Protein AF-A0A4P8XMX1-F1 (afdb_monomer)

Sequence (67 aa):
MDKDLVVIEDAGEYAYCLYISEMENNECPVIAWNRPGGLDDYNTAKDFYEFLSQRLLDAKEAWEEDY

Foldseek 3Di:
DPPQWDFPADPPQWTWTFRNVQDDPNFGFIFIAGPVPGTDPDRPGRGPVVVVVVVVVVVVVVVVVVD

pLDDT: mean 85.87, std 12.0, range [51.28, 96.12]

Mean predicted aligned error: 5.73 Å

Structure (mmCIF, N/CA/C/O backbone):
data_AF-A0A4P8XMX1-F1
#
_entry.id   AF-A0A4P8XMX1-F1
#
loop_
_atom_site.group_PDB
_atom_site.id
_atom_site.type_symbol
_atom_site.label_atom_id
_atom_site.label_alt_id
_atom_site.label_comp_id
_atom_site.label_asym_id
_atom_site.label_entity_id
_atom_site.label_seq_id
_atom_site.pdbx_PDB_ins_code
_atom_site.Cartn_x
_atom_site.Cartn_y
_atom_site.Cartn_z
_atom_site.occupancy
_atom_site.B_iso_or_equiv
_atom_site.auth_seq_id
_atom_site.auth_comp_id
_atom_site.auth_asym_id
_atom_site.auth_atom_id
_atom_site.pdbx_PDB_model_num
ATOM 1 N N . MET A 1 1 ? -6.779 -14.529 0.790 1.00 58.62 1 MET A N 1
ATOM 2 C CA . MET A 1 1 ? -6.987 -13.085 0.983 1.00 58.62 1 MET A CA 1
ATOM 3 C C . MET A 1 1 ? -8.006 -12.916 2.074 1.00 58.62 1 MET A C 1
ATOM 5 O O . MET A 1 1 ? -9.049 -13.563 2.000 1.00 58.62 1 MET A O 1
ATOM 9 N N . ASP A 1 2 ? -7.669 -12.122 3.085 1.00 66.69 2 ASP A N 1
ATOM 10 C CA . ASP A 1 2 ? -8.669 -11.650 4.035 1.00 66.69 2 ASP A CA 1
ATOM 11 C C . ASP A 1 2 ? -9.767 -10.894 3.289 1.00 66.69 2 ASP A C 1
ATOM 13 O O . ASP A 1 2 ? -9.514 -10.280 2.251 1.00 66.69 2 ASP A O 1
ATOM 17 N N . LYS A 1 3 ? -11.001 -10.984 3.787 1.00 72.44 3 LYS A N 1
ATOM 18 C CA . LYS A 1 3 ? -12.168 -10.354 3.144 1.00 72.44 3 LYS A CA 1
ATOM 19 C C . LYS A 1 3 ? -12.102 -8.825 3.159 1.00 72.44 3 LYS A C 1
ATOM 21 O O . LYS A 1 3 ? -12.835 -8.190 2.408 1.00 72.44 3 LYS A O 1
ATOM 26 N N . ASP A 1 4 ? -11.190 -8.284 3.958 1.00 89.12 4 ASP A N 1
ATOM 27 C CA . ASP A 1 4 ? -11.046 -6.861 4.232 1.00 89.12 4 ASP A CA 1
ATOM 28 C C . ASP A 1 4 ? -9.844 -6.242 3.497 1.00 89.12 4 ASP A C 1
ATOM 30 O O . ASP A 1 4 ? -9.379 -5.162 3.852 1.00 89.12 4 ASP A O 1
ATOM 34 N N . LEU A 1 5 ? -9.328 -6.917 2.464 1.00 90.50 5 LEU A N 1
ATOM 35 C CA . LEU A 1 5 ? -8.247 -6.410 1.620 1.00 90.50 5 LEU A CA 1
ATOM 36 C C . LEU A 1 5 ? -8.736 -6.144 0.199 1.00 90.50 5 LEU A C 1
ATOM 38 O O . LEU A 1 5 ? -9.210 -7.049 -0.492 1.00 90.50 5 LEU A O 1
ATOM 42 N N . VAL A 1 6 ? -8.556 -4.907 -0.260 1.00 93.56 6 VAL A N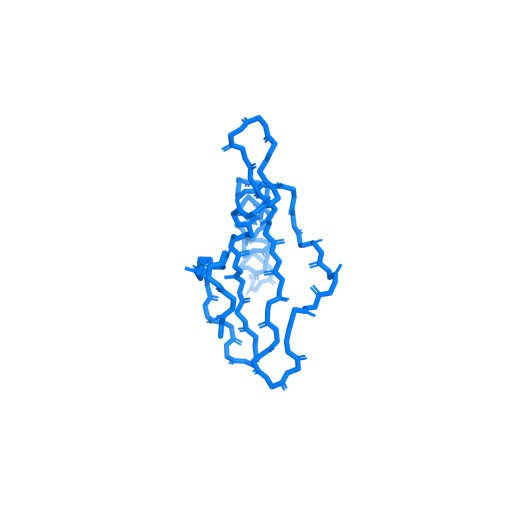 1
ATOM 43 C CA . VAL A 1 6 ? -8.800 -4.505 -1.650 1.00 93.56 6 VAL A CA 1
ATOM 44 C C . VAL A 1 6 ? -7.462 -4.234 -2.322 1.00 93.56 6 VAL A C 1
ATOM 46 O O . VAL A 1 6 ? -6.767 -3.290 -1.960 1.00 93.56 6 VAL A O 1
ATOM 49 N N . VAL A 1 7 ? -7.097 -5.054 -3.307 1.00 92.88 7 VAL A N 1
ATOM 50 C CA . VAL A 1 7 ? -5.849 -4.878 -4.065 1.00 92.88 7 VAL A CA 1
ATOM 51 C C . VAL A 1 7 ? -5.923 -3.609 -4.908 1.00 92.88 7 VAL A C 1
ATOM 53 O O . VAL A 1 7 ? -6.863 -3.441 -5.686 1.00 92.88 7 VAL A O 1
ATOM 56 N N . ILE A 1 8 ? -4.907 -2.758 -4.785 1.00 94.81 8 ILE A N 1
ATOM 57 C CA . ILE A 1 8 ? -4.744 -1.532 -5.579 1.00 94.81 8 ILE A CA 1
ATOM 58 C C . ILE A 1 8 ? -3.539 -1.600 -6.522 1.00 94.81 8 ILE A C 1
ATOM 60 O O . ILE A 1 8 ? -3.548 -0.941 -7.557 1.00 94.81 8 ILE A O 1
ATOM 64 N N . GLU A 1 9 ? -2.542 -2.435 -6.215 1.00 93.06 9 GLU A N 1
ATOM 65 C CA . GLU A 1 9 ? -1.376 -2.661 -7.071 1.00 93.06 9 GLU A CA 1
ATOM 66 C C . GLU A 1 9 ? -0.835 -4.088 -6.899 1.00 93.06 9 GLU A C 1
ATOM 68 O O . GLU A 1 9 ? -0.730 -4.601 -5.782 1.00 93.06 9 GLU A O 1
ATOM 73 N N . ASP A 1 10 ? -0.479 -4.726 -8.015 1.00 91.94 10 ASP A N 1
ATOM 74 C CA . ASP A 1 10 ? 0.221 -6.012 -8.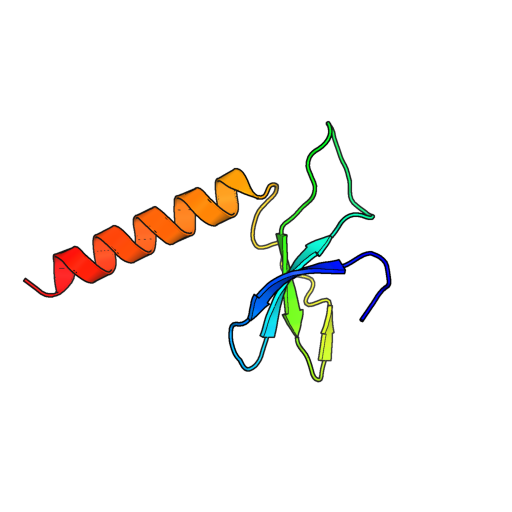052 1.00 91.94 10 ASP A CA 1
ATOM 75 C C . ASP A 1 10 ? 1.708 -5.777 -8.349 1.00 91.94 10 ASP A C 1
ATOM 77 O O . ASP A 1 10 ? 2.070 -5.465 -9.483 1.00 91.94 10 ASP A O 1
ATOM 81 N N . ALA A 1 11 ? 2.558 -5.947 -7.335 1.00 88.94 11 ALA 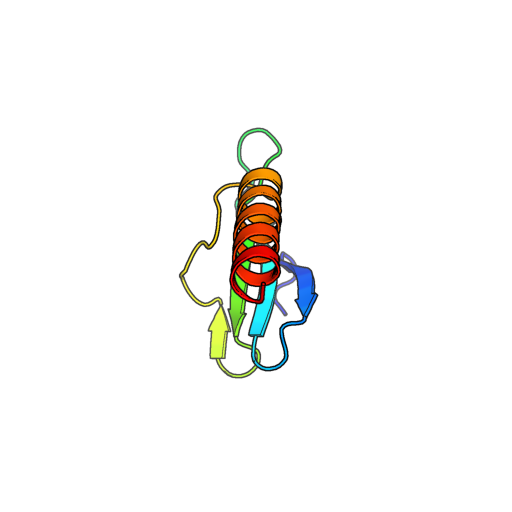A N 1
ATOM 82 C CA . ALA A 1 11 ? 4.008 -5.779 -7.427 1.00 88.94 11 ALA A CA 1
ATOM 83 C C . ALA A 1 11 ? 4.747 -7.126 -7.605 1.00 88.94 11 ALA A C 1
ATOM 85 O O . ALA A 1 11 ? 5.946 -7.238 -7.346 1.00 88.94 11 ALA A O 1
ATOM 86 N N . GLY A 1 12 ? 4.045 -8.179 -8.038 1.00 88.19 12 GLY A N 1
ATOM 87 C CA . GLY A 1 12 ? 4.614 -9.502 -8.280 1.00 88.19 12 GLY A CA 1
ATOM 88 C C . GLY A 1 12 ? 4.659 -10.367 -7.021 1.00 88.19 12 GLY A C 1
ATOM 89 O O . GLY A 1 12 ? 3.771 -11.201 -6.816 1.00 88.19 12 GLY A O 1
ATOM 90 N N . GLU A 1 13 ? 5.702 -10.215 -6.201 1.00 84.12 13 GLU A N 1
ATOM 91 C CA . GLU A 1 13 ? 5.896 -11.027 -4.983 1.00 84.12 13 GLU A CA 1
ATOM 92 C C . GLU A 1 13 ? 4.965 -10.602 -3.834 1.00 84.12 13 GLU A C 1
ATOM 94 O O . GLU A 1 13 ? 4.537 -11.432 -3.028 1.00 84.12 13 GLU A O 1
ATOM 99 N N . TYR A 1 14 ? 4.567 -9.331 -3.817 1.00 86.88 14 TYR A N 1
ATOM 100 C CA . TYR A 1 14 ? 3.587 -8.760 -2.898 1.00 86.88 14 TYR A CA 1
ATOM 101 C C . TYR A 1 14 ? 2.559 -7.913 -3.661 1.00 86.88 14 TYR A C 1
ATOM 103 O O . TYR A 1 14 ? 2.718 -7.617 -4.846 1.00 86.88 14 TYR A O 1
ATOM 111 N N . ALA A 1 15 ? 1.471 -7.550 -2.989 1.00 90.81 15 ALA A N 1
ATOM 112 C CA . ALA A 1 15 ? 0.457 -6.643 -3.514 1.00 90.81 15 ALA A CA 1
ATOM 113 C C . ALA A 1 15 ? 0.183 -5.524 -2.509 1.00 90.81 15 ALA A C 1
ATOM 115 O O . ALA A 1 15 ? 0.048 -5.799 -1.317 1.00 90.81 15 ALA A O 1
ATOM 116 N N . TYR A 1 16 ? 0.046 -4.285 -2.975 1.00 92.25 16 TYR A N 1
ATOM 117 C CA . TYR A 1 16 ? -0.447 -3.210 -2.119 1.00 92.25 16 TYR A CA 1
ATOM 118 C C . TYR A 1 16 ? -1.966 -3.297 -2.030 1.00 92.25 16 TYR A C 1
ATOM 120 O O . TYR A 1 16 ? -2.662 -3.440 -3.044 1.00 92.25 16 TYR A O 1
ATOM 128 N N . CYS A 1 17 ? -2.479 -3.245 -0.806 1.00 93.12 17 CYS A N 1
ATOM 129 C CA . CYS A 1 17 ? -3.895 -3.409 -0.517 1.00 93.12 17 CYS A CA 1
ATOM 130 C C . CYS A 1 17 ? -4.393 -2.286 0.392 1.00 93.12 17 CYS A C 1
ATOM 132 O O . CYS A 1 17 ? -3.704 -1.900 1.331 1.00 93.12 17 CYS A O 1
ATOM 134 N N . LEU A 1 18 ? -5.618 -1.822 0.153 1.00 94.25 18 LEU A N 1
ATOM 135 C CA . LEU A 1 18 ? -6.383 -1.062 1.137 1.00 94.25 18 LEU A CA 1
ATOM 136 C C . LEU A 1 18 ? -6.917 -2.027 2.188 1.00 94.25 18 LEU A C 1
ATOM 138 O O . LEU A 1 18 ? -7.569 -3.018 1.834 1.00 94.25 18 LEU A O 1
ATOM 142 N N . TYR A 1 19 ? -6.657 -1.730 3.457 1.00 92.69 19 TYR A N 1
ATOM 143 C CA . TYR A 1 19 ? -7.118 -2.549 4.569 1.00 92.69 19 TYR A CA 1
ATOM 144 C C . TYR A 1 19 ? -8.389 -1.959 5.181 1.00 92.69 19 TYR A C 1
ATOM 146 O O . TYR A 1 19 ? -8.357 -1.163 6.116 1.00 92.69 19 TYR A O 1
ATOM 154 N N . ILE A 1 20 ? -9.535 -2.332 4.607 1.00 92.69 20 ILE A N 1
ATOM 155 C CA . ILE A 1 20 ? -10.827 -1.672 4.855 1.00 92.69 20 ILE A CA 1
ATOM 156 C C . ILE A 1 20 ? -11.406 -1.930 6.254 1.00 92.69 20 ILE A C 1
ATOM 158 O O . ILE A 1 20 ? -12.370 -1.270 6.637 1.00 92.69 20 ILE A O 1
ATOM 162 N N . SER A 1 21 ? -10.849 -2.875 7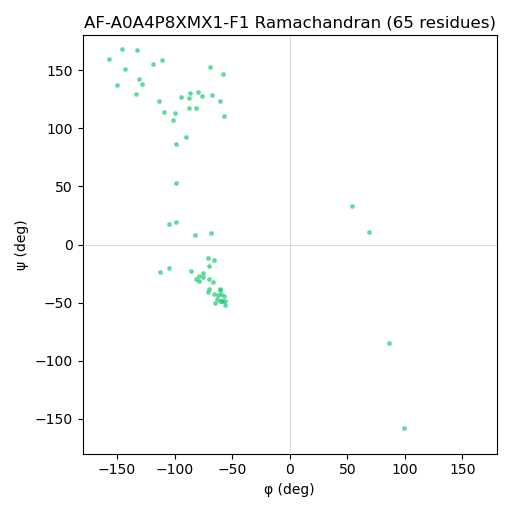.014 1.00 90.94 21 SER A N 1
ATOM 163 C CA . SER A 1 21 ? -11.233 -3.110 8.411 1.00 90.94 21 SER A CA 1
ATOM 164 C C . SER A 1 21 ? -10.678 -2.047 9.368 1.00 90.94 21 SER A C 1
ATOM 166 O O . SER A 1 21 ? -11.295 -1.801 10.402 1.00 90.94 21 SER A O 1
ATOM 168 N N . GLU A 1 22 ? -9.578 -1.376 9.013 1.00 90.00 22 GLU A N 1
ATOM 169 C CA . GLU A 1 22 ? -8.921 -0.320 9.803 1.00 90.00 22 GLU A CA 1
ATOM 170 C C . GLU A 1 22 ? -9.321 1.074 9.291 1.00 90.00 22 GLU A C 1
ATOM 172 O O . GLU A 1 22 ? -8.485 1.900 8.926 1.00 90.00 22 GLU A O 1
ATOM 177 N N . MET A 1 23 ? -10.628 1.324 9.189 1.00 91.88 23 MET A N 1
ATOM 178 C CA . MET A 1 23 ? -11.146 2.577 8.640 1.00 91.88 23 MET A CA 1
ATOM 179 C C . MET A 1 23 ? -11.285 3.665 9.711 1.00 91.88 23 MET A C 1
ATOM 181 O O . MET A 1 23 ? -12.003 3.492 10.697 1.00 91.88 23 MET A O 1
ATOM 185 N N . GLU A 1 24 ? -10.681 4.828 9.473 1.00 92.69 24 GLU A N 1
ATOM 186 C CA . GLU A 1 24 ? -10.775 6.016 10.323 1.00 92.69 24 GLU A CA 1
ATOM 187 C C . GLU A 1 24 ? -11.055 7.253 9.456 1.00 92.69 24 GLU A C 1
ATOM 189 O O . GLU A 1 24 ? -10.387 7.501 8.459 1.00 92.69 24 GLU A O 1
ATOM 194 N N . ASN A 1 25 ? -12.068 8.052 9.813 1.00 93.69 25 ASN A N 1
ATOM 195 C CA . ASN A 1 25 ? -12.447 9.270 9.074 1.00 93.69 25 ASN A CA 1
ATOM 196 C C . ASN A 1 25 ? -12.720 9.069 7.561 1.00 93.69 25 ASN A C 1
ATOM 198 O O . ASN A 1 25 ? -12.527 9.992 6.774 1.00 93.69 25 ASN A O 1
ATOM 202 N N . ASN A 1 26 ? -13.255 7.902 7.178 1.00 92.25 26 ASN A N 1
ATOM 203 C CA . ASN A 1 26 ? -13.481 7.450 5.790 1.00 92.25 26 ASN A CA 1
ATOM 204 C C . ASN A 1 26 ? -12.211 7.145 4.981 1.00 92.25 26 ASN A C 1
ATOM 206 O O . ASN A 1 26 ? -12.310 6.916 3.778 1.00 92.25 26 ASN A O 1
ATOM 210 N N . GLU A 1 27 ? -11.054 7.094 5.631 1.00 94.50 27 GLU A N 1
ATOM 211 C CA . GLU A 1 27 ? -9.801 6.630 5.045 1.00 94.50 27 GLU A CA 1
ATOM 212 C C . GLU A 1 27 ? -9.398 5.297 5.673 1.00 94.50 27 GLU A C 1
ATOM 214 O O . GLU A 1 27 ? -9.859 4.935 6.757 1.00 94.50 27 GLU A O 1
ATOM 219 N N . CYS A 1 28 ? -8.556 4.540 4.980 1.00 94.19 28 CYS A N 1
ATOM 220 C CA . CYS A 1 28 ? -8.000 3.293 5.490 1.00 94.19 28 CYS A CA 1
ATOM 221 C C . CYS A 1 28 ? -6.545 3.151 5.027 1.00 94.19 28 CYS A C 1
ATOM 223 O O . CYS A 1 28 ? -6.188 3.676 3.965 1.00 94.19 28 CYS A O 1
ATOM 225 N N . PRO A 1 29 ? -5.703 2.453 5.802 1.00 94.69 29 PRO A N 1
ATOM 226 C CA . PRO A 1 29 ? -4.290 2.351 5.496 1.00 94.69 29 PRO A CA 1
ATOM 227 C C . PRO A 1 29 ? -4.042 1.503 4.250 1.00 94.69 29 PRO A C 1
ATOM 229 O O . PRO A 1 29 ? -4.787 0.570 3.924 1.00 94.69 29 PRO A O 1
ATOM 232 N N . VAL A 1 30 ? -2.930 1.809 3.585 1.00 93.88 30 VAL A N 1
ATOM 233 C CA . VAL A 1 30 ? -2.354 0.961 2.542 1.00 93.88 30 VAL A CA 1
ATOM 234 C C . VAL A 1 30 ? -1.305 0.062 3.181 1.00 93.88 30 VAL A C 1
ATOM 236 O O . VAL A 1 30 ? -0.371 0.548 3.821 1.00 93.88 30 VAL A O 1
ATOM 239 N N . ILE A 1 31 ? -1.427 -1.244 2.970 1.00 91.81 31 ILE A N 1
ATOM 240 C CA . ILE A 1 31 ? -0.491 -2.252 3.472 1.00 91.81 31 ILE A CA 1
ATOM 241 C C . ILE A 1 31 ? 0.168 -3.014 2.324 1.00 91.81 31 ILE A C 1
ATOM 243 O O . ILE A 1 31 ? -0.415 -3.161 1.245 1.00 91.81 31 ILE A O 1
ATOM 247 N N . ALA A 1 32 ? 1.354 -3.563 2.576 1.00 90.12 32 ALA A N 1
ATOM 248 C CA . ALA A 1 32 ? 1.952 -4.570 1.711 1.00 90.12 32 ALA A CA 1
ATOM 249 C C . ALA A 1 32 ? 1.459 -5.964 2.132 1.00 90.12 32 ALA A C 1
ATOM 251 O O . ALA A 1 32 ? 1.689 -6.421 3.249 1.00 90.12 32 ALA A O 1
ATOM 252 N N . TRP A 1 33 ? 0.759 -6.656 1.237 1.00 87.75 33 TRP A N 1
ATOM 253 C CA . TRP A 1 33 ? 0.317 -8.029 1.451 1.00 87.75 33 TRP A CA 1
ATOM 254 C C . TRP A 1 33 ? 1.261 -9.002 0.748 1.00 87.75 33 TRP A C 1
ATOM 256 O O . TRP A 1 33 ? 1.327 -9.054 -0.486 1.00 87.75 33 TRP A O 1
ATOM 266 N N . ASN A 1 34 ? 1.988 -9.789 1.538 1.00 80.56 34 ASN A N 1
ATOM 267 C CA . ASN A 1 34 ? 2.925 -10.783 1.046 1.00 80.56 34 ASN A CA 1
ATOM 268 C C . ASN A 1 34 ? 2.174 -12.068 0.655 1.00 80.56 34 ASN A C 1
ATOM 270 O O . ASN A 1 34 ? 1.565 -12.735 1.494 1.00 80.56 34 ASN A O 1
ATOM 274 N N . ARG A 1 35 ? 2.216 -12.456 -0.626 1.00 71.25 35 ARG A N 1
ATOM 275 C CA . ARG A 1 35 ? 1.386 -13.555 -1.161 1.00 71.25 35 ARG A CA 1
ATOM 276 C C . ARG A 1 35 ? 1.623 -14.911 -0.476 1.00 71.25 35 ARG A C 1
ATOM 278 O O . ARG A 1 35 ? 0.634 -15.594 -0.203 1.00 71.25 35 ARG A O 1
ATOM 285 N N . PRO A 1 36 ? 2.872 -15.333 -0.191 1.00 69.81 36 PRO A N 1
ATOM 286 C CA . PRO A 1 36 ? 3.154 -16.595 0.489 1.00 69.81 36 PRO A CA 1
ATOM 287 C C . PRO A 1 36 ? 3.106 -16.482 2.023 1.00 69.81 36 PRO A C 1
ATOM 289 O O . PRO A 1 36 ? 2.935 -17.503 2.684 1.00 69.81 36 PRO A O 1
ATOM 292 N N . GLY A 1 37 ? 3.287 -15.275 2.582 1.00 67.19 37 GLY A N 1
ATOM 293 C CA . GLY A 1 37 ? 3.490 -15.042 4.021 1.00 67.19 37 GLY A CA 1
ATOM 294 C C . GLY A 1 37 ? 2.292 -14.462 4.784 1.00 67.19 37 GLY A C 1
ATOM 295 O O . GLY A 1 37 ? 2.219 -14.636 5.997 1.00 67.19 37 GLY A O 1
ATOM 296 N N . GLY A 1 38 ? 1.336 -13.830 4.097 1.00 69.69 38 GLY A N 1
ATOM 297 C CA . GLY A 1 38 ? 0.202 -13.136 4.712 1.00 69.69 38 GLY A CA 1
ATOM 298 C C . GLY A 1 38 ? 0.394 -11.618 4.811 1.00 69.69 38 GLY A C 1
ATOM 299 O O . GLY A 1 38 ? 1.132 -11.020 4.032 1.00 69.69 38 GLY A O 1
ATOM 300 N N . LEU A 1 39 ? -0.344 -10.993 5.733 1.00 62.78 39 LEU A N 1
ATOM 301 C CA . LEU A 1 39 ? -0.245 -9.561 6.031 1.00 62.78 39 LEU A CA 1
ATOM 302 C C . LEU A 1 39 ? 1.178 -9.249 6.507 1.00 62.78 39 LEU A C 1
ATOM 304 O O . LEU A 1 39 ? 1.651 -9.882 7.449 1.00 62.78 39 LEU A O 1
ATOM 308 N N . ASP A 1 40 ? 1.857 -8.318 5.843 1.00 63.44 40 ASP A N 1
ATOM 309 C CA . ASP A 1 40 ? 3.072 -7.731 6.394 1.00 63.44 40 ASP A CA 1
ATOM 310 C C . ASP A 1 40 ? 2.631 -6.551 7.271 1.00 63.44 40 ASP A C 1
ATOM 312 O O . ASP A 1 40 ? 1.833 -5.722 6.829 1.00 63.44 40 ASP A O 1
ATOM 316 N N . ASP A 1 41 ? 3.117 -6.468 8.512 1.00 56.34 41 ASP A N 1
ATOM 317 C CA . ASP A 1 41 ? 2.712 -5.447 9.505 1.00 56.34 41 ASP A CA 1
ATOM 318 C C . ASP A 1 41 ? 3.180 -4.020 9.127 1.00 56.34 41 ASP A C 1
ATOM 320 O O . ASP A 1 41 ? 3.1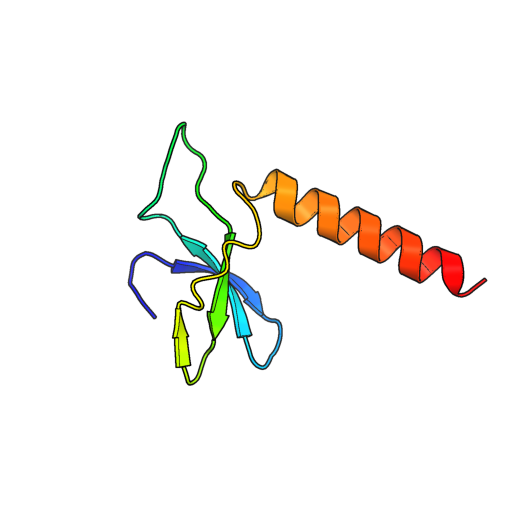09 -3.078 9.922 1.00 56.34 41 ASP A O 1
ATOM 324 N N . TYR A 1 42 ? 3.692 -3.837 7.908 1.00 64.75 42 TYR A N 1
ATOM 325 C CA . TYR A 1 42 ? 4.192 -2.567 7.416 1.00 64.75 42 TYR A CA 1
ATOM 326 C C . TYR A 1 42 ? 3.076 -1.769 6.733 1.00 64.75 42 TYR A C 1
ATOM 328 O O . TYR A 1 42 ? 2.835 -1.877 5.525 1.00 64.75 42 TYR A O 1
ATOM 336 N N . ASN A 1 43 ? 2.412 -0.917 7.520 1.00 65.69 43 ASN A N 1
ATOM 337 C CA . ASN A 1 43 ? 1.588 0.161 6.979 1.00 65.69 43 ASN A CA 1
ATOM 338 C C . ASN A 1 43 ? 2.469 1.037 6.084 1.00 65.69 43 ASN A C 1
ATOM 340 O O . ASN A 1 43 ? 3.372 1.726 6.558 1.00 65.69 43 ASN A O 1
ATOM 344 N N . THR A 1 44 ? 2.211 0.980 4.782 1.00 81.19 44 THR A N 1
ATOM 345 C CA . THR A 1 44 ? 2.969 1.723 3.773 1.00 81.19 44 THR A CA 1
ATOM 346 C C . THR A 1 44 ? 2.520 3.183 3.728 1.00 81.19 44 THR A C 1
ATOM 348 O O . THR A 1 44 ? 3.334 4.061 3.463 1.00 81.19 44 THR A O 1
ATOM 351 N N . ALA A 1 45 ? 1.245 3.452 4.022 1.00 90.50 45 ALA A N 1
ATOM 352 C CA . ALA A 1 45 ? 0.690 4.798 4.155 1.00 90.50 45 ALA A CA 1
ATOM 353 C C . ALA A 1 45 ? -0.582 4.785 5.016 1.00 90.50 45 ALA A C 1
ATOM 355 O O . ALA A 1 45 ? -1.219 3.736 5.166 1.00 90.50 45 ALA A O 1
ATOM 356 N N . LYS A 1 46 ? -0.970 5.941 5.566 1.00 91.81 46 LYS A N 1
ATOM 357 C CA . LYS A 1 46 ? -2.191 6.071 6.386 1.00 91.81 46 LYS A CA 1
ATOM 358 C C . LYS A 1 46 ? -3.466 6.144 5.557 1.00 91.81 46 LYS A C 1
ATOM 360 O O . LYS A 1 46 ? -4.521 5.748 6.037 1.00 91.81 46 LYS A O 1
ATOM 365 N N . ASP A 1 47 ? -3.346 6.637 4.334 1.00 93.56 47 ASP A N 1
ATOM 366 C CA . ASP A 1 47 ? -4.429 6.737 3.371 1.00 93.56 47 ASP A CA 1
ATOM 367 C C . ASP A 1 47 ? -3.907 6.510 1.944 1.00 93.56 47 ASP A C 1
ATOM 369 O O . ASP A 1 47 ? -2.699 6.455 1.680 1.00 93.56 47 ASP A O 1
ATOM 373 N N . PHE A 1 48 ? -4.838 6.337 1.008 1.00 95.25 48 PHE A N 1
ATOM 374 C CA . PHE A 1 48 ? -4.506 6.069 -0.389 1.00 95.25 48 PHE A CA 1
ATOM 375 C C . PHE A 1 48 ? -3.825 7.259 -1.081 1.00 95.25 48 PHE A C 1
ATOM 377 O O . PHE A 1 48 ? -2.993 7.063 -1.970 1.00 95.25 48 PHE A O 1
ATOM 384 N N . TYR A 1 49 ? -4.165 8.491 -0.697 1.00 95.25 49 TYR A N 1
ATOM 385 C CA . TYR A 1 49 ? -3.631 9.689 -1.340 1.00 95.25 49 TYR A CA 1
ATOM 386 C C . TYR A 1 49 ? -2.159 9.898 -0.993 1.00 95.25 49 TYR A C 1
ATOM 388 O O . TYR A 1 49 ? -1.375 10.226 -1.883 1.00 95.25 49 TYR A O 1
ATOM 396 N N . GLU A 1 50 ? -1.773 9.665 0.261 1.00 95.44 50 GLU A N 1
ATOM 397 C CA . GLU A 1 50 ? -0.383 9.675 0.717 1.00 95.44 50 GLU A CA 1
ATOM 398 C C . GLU A 1 50 ? 0.443 8.641 -0.060 1.00 95.44 50 GLU A C 1
ATOM 400 O O . GLU A 1 50 ? 1.472 8.991 -0.644 1.00 95.44 50 GLU A O 1
ATOM 405 N N . PHE A 1 51 ? -0.057 7.403 -0.163 1.00 94.88 51 PHE A N 1
ATOM 406 C CA . PHE A 1 51 ? 0.585 6.337 -0.938 1.00 94.88 51 PHE A CA 1
ATOM 407 C C . PHE A 1 51 ? 0.800 6.735 -2.405 1.00 94.88 51 PHE A C 1
ATOM 409 O O . PHE A 1 51 ? 1.917 6.654 -2.926 1.00 94.88 51 PHE A O 1
ATOM 416 N N . LEU A 1 52 ? -0.261 7.194 -3.075 1.00 95.69 52 LEU A N 1
ATOM 417 C CA . LEU A 1 52 ? -0.211 7.560 -4.488 1.00 95.69 52 LEU A CA 1
ATOM 418 C C . LEU A 1 52 ? 0.700 8.769 -4.730 1.00 95.69 52 LEU A C 1
ATOM 420 O O . LEU A 1 52 ? 1.485 8.767 -5.678 1.00 95.69 52 LEU A O 1
ATOM 424 N N . SER A 1 53 ? 0.617 9.791 -3.876 1.00 96.12 53 SER A N 1
ATOM 425 C CA . SER A 1 53 ? 1.446 10.995 -3.966 1.00 96.12 53 SER A CA 1
ATOM 426 C C . SER A 1 53 ? 2.928 10.645 -3.877 1.00 96.12 53 SER A C 1
ATOM 428 O O . SER A 1 53 ? 3.702 11.061 -4.739 1.00 96.12 53 SER A O 1
ATOM 430 N N . GLN A 1 54 ? 3.321 9.832 -2.891 1.00 94.06 54 GLN A N 1
ATOM 431 C CA . GLN A 1 54 ? 4.712 9.407 -2.743 1.00 94.06 54 GLN A CA 1
ATOM 432 C C . GLN A 1 54 ? 5.181 8.597 -3.957 1.00 94.06 54 GLN A C 1
ATOM 434 O O . GLN A 1 54 ? 6.247 8.868 -4.500 1.00 94.06 54 GLN A O 1
ATOM 439 N N . ARG A 1 55 ? 4.359 7.666 -4.458 1.00 92.31 55 ARG A N 1
ATOM 440 C CA . ARG A 1 55 ? 4.700 6.857 -5.640 1.00 92.31 55 ARG A CA 1
ATOM 441 C C . ARG A 1 55 ? 4.921 7.696 -6.895 1.00 92.31 55 ARG A C 1
ATOM 443 O O . ARG A 1 55 ? 5.831 7.398 -7.665 1.00 92.31 55 ARG A O 1
ATOM 450 N N . LEU A 1 56 ? 4.111 8.734 -7.098 1.00 95.12 56 LEU A N 1
ATOM 451 C CA . LEU A 1 56 ? 4.259 9.656 -8.224 1.00 95.12 56 LEU A CA 1
ATOM 452 C C . LEU A 1 56 ? 5.499 10.546 -8.087 1.00 95.12 56 LEU A C 1
ATOM 454 O O . LEU A 1 56 ? 6.156 10.803 -9.094 1.00 95.12 56 LEU A O 1
ATOM 458 N N . LEU A 1 57 ? 5.826 11.001 -6.873 1.00 95.44 57 LEU A N 1
ATOM 459 C CA . LEU A 1 57 ? 7.040 11.778 -6.608 1.00 95.44 57 LEU A CA 1
ATOM 460 C C . LEU A 1 57 ? 8.297 10.939 -6.849 1.00 95.44 57 LEU A C 1
ATOM 462 O O . LEU A 1 57 ? 9.137 11.350 -7.642 1.00 95.44 57 LEU A O 1
ATOM 466 N N . ASP A 1 58 ? 8.364 9.739 -6.270 1.00 92.25 58 ASP A N 1
ATOM 467 C CA . ASP A 1 58 ? 9.472 8.802 -6.477 1.00 92.25 58 ASP A CA 1
ATOM 468 C C . ASP A 1 58 ? 9.661 8.478 -7.965 1.00 92.25 58 ASP A C 1
ATOM 470 O O . ASP A 1 58 ? 10.778 8.444 -8.473 1.00 92.25 58 ASP A O 1
ATOM 474 N N . ALA A 1 59 ? 8.558 8.223 -8.682 1.00 92.06 59 ALA A N 1
ATOM 475 C CA . ALA A 1 59 ? 8.614 7.942 -10.110 1.00 92.06 59 ALA A CA 1
ATOM 476 C C . ALA A 1 59 ? 9.144 9.156 -10.874 1.00 92.06 59 ALA A C 1
ATOM 478 O O . ALA A 1 59 ? 10.035 9.010 -11.701 1.00 92.06 59 ALA A O 1
ATOM 479 N N . LYS A 1 60 ? 8.630 10.356 -10.591 1.00 94.12 60 LYS A N 1
ATOM 480 C CA . LYS A 1 60 ? 9.110 11.585 -11.221 1.00 94.12 60 LYS A CA 1
ATOM 481 C C . LYS A 1 60 ? 10.621 11.761 -11.014 1.00 94.12 60 LYS A C 1
ATOM 483 O O . LYS A 1 60 ? 11.313 12.008 -11.993 1.00 94.12 60 LYS A O 1
ATOM 488 N N . GLU A 1 61 ? 11.114 11.614 -9.785 1.00 93.69 61 GLU A N 1
ATOM 489 C CA . GLU A 1 61 ? 12.543 11.742 -9.464 1.00 93.69 61 GLU A CA 1
ATOM 490 C C . GLU A 1 61 ? 13.383 10.707 -10.225 1.00 93.69 61 GLU A C 1
ATOM 492 O O . GLU A 1 61 ? 14.322 11.081 -10.921 1.00 93.69 61 GLU A O 1
ATOM 497 N N . ALA A 1 62 ? 12.983 9.432 -10.210 1.00 92.31 62 ALA A N 1
ATOM 498 C CA . ALA A 1 62 ? 13.677 8.373 -10.946 1.00 92.31 62 ALA A CA 1
ATOM 499 C C . ALA A 1 62 ? 13.704 8.607 -12.469 1.00 92.31 62 ALA A C 1
ATOM 501 O O . ALA A 1 62 ? 14.706 8.334 -13.120 1.00 92.31 62 ALA A O 1
ATOM 502 N N . TRP A 1 63 ? 12.619 9.134 -13.047 1.00 92.00 63 TRP A N 1
ATOM 503 C CA . TRP A 1 63 ? 12.564 9.486 -14.471 1.00 92.00 63 TRP A CA 1
ATOM 504 C C . TRP A 1 63 ? 13.436 10.704 -14.823 1.00 92.00 63 TRP A C 1
ATOM 506 O O . TRP A 1 63 ? 13.885 10.815 -15.964 1.00 92.00 63 TRP A O 1
ATOM 516 N N . GLU A 1 64 ? 13.640 11.633 -13.885 1.00 88.00 64 GLU A N 1
ATOM 517 C CA . GLU A 1 64 ? 14.473 12.830 -14.066 1.00 88.00 64 GLU A CA 1
ATOM 518 C C . GLU A 1 64 ? 15.973 12.540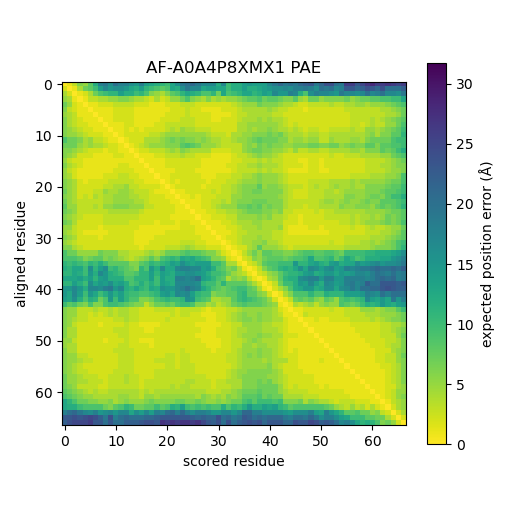 -13.866 1.00 88.00 64 GLU A C 1
ATOM 520 O O . GLU A 1 64 ? 16.791 13.191 -14.512 1.00 88.00 64 GLU A O 1
ATOM 525 N N . GLU A 1 65 ? 16.344 11.560 -13.033 1.00 73.81 65 GLU A N 1
ATOM 526 C CA . GLU A 1 65 ? 17.743 11.147 -12.798 1.00 73.81 65 GLU A 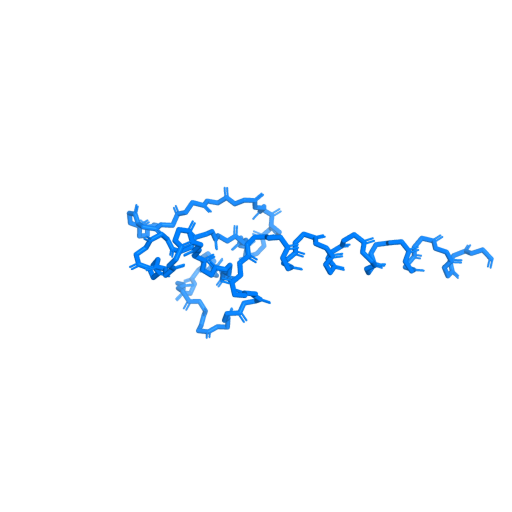CA 1
ATOM 527 C C . GLU A 1 65 ? 18.401 10.431 -13.994 1.00 73.81 65 GLU A C 1
ATOM 529 O O . GLU A 1 65 ? 19.629 10.374 -14.077 1.00 73.81 65 GLU A O 1
ATOM 534 N N . ASP A 1 66 ? 17.607 9.925 -14.941 1.00 59.44 66 ASP A N 1
ATOM 535 C CA . ASP A 1 66 ? 18.081 9.242 -16.155 1.00 59.44 66 ASP A CA 1
ATOM 536 C C . ASP A 1 66 ? 18.494 10.204 -17.303 1.00 59.44 66 ASP A C 1
ATOM 538 O O . ASP A 1 66 ? 18.784 9.747 -18.417 1.00 59.44 66 ASP A O 1
ATOM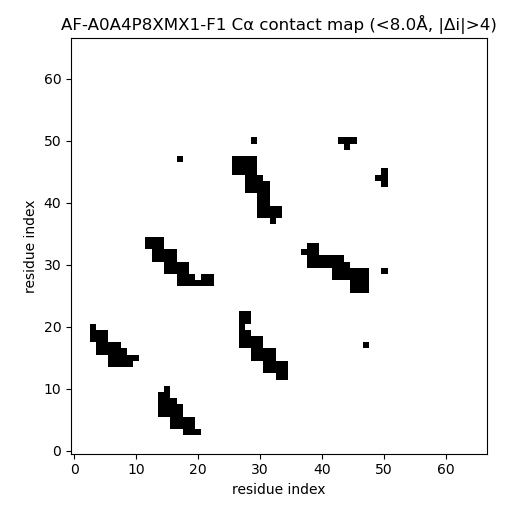 542 N N . TYR A 1 67 ? 18.546 11.524 -17.055 1.00 51.28 67 T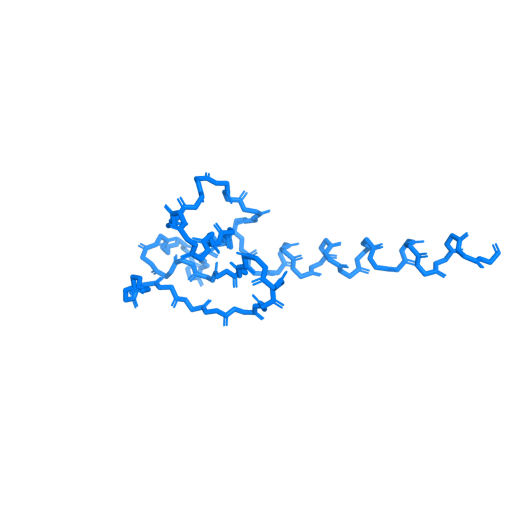YR A N 1
ATOM 543 C CA . TYR A 1 67 ? 18.925 12.569 -18.028 1.00 51.28 67 TYR A CA 1
ATOM 544 C C . TYR A 1 67 ? 20.166 13.389 -17.646 1.00 51.28 67 TYR A C 1
ATOM 546 O O . TYR A 1 67 ? 20.292 13.829 -16.483 1.00 51.28 67 TYR A O 1
#

InterPro domains:
  IPR037883 Knr4/Smi1-like domain superfamily [G3DSA:3.40.1580.10] (1-67)
  IPR037883 Knr4/Smi1-like domain superfamily [SSF160631] (1-65)

Radius of gyration: 13.27 Å; Cα contacts (8 Å, |Δi|>4): 100; chains: 1; bounding box: 32×29×28 Å

Solvent-accessible surface area (backbone atoms only — not comparable to full-atom values): 3902 Å² total; per-residue (Å²): 129,66,95,46,56,46,78,78,42,82,71,81,73,34,28,38,22,38,33,63,79,60,59,55,98,94,36,28,28,26,27,43,34,32,73,93,79,41,80,45,93,51,70,72,24,73,26,64,66,60,43,51,52,52,54,52,50,53,49,52,52,60,65,56,69,78,108

Secondary structure (DSSP, 8-state):
--TTEEEEEE-SSEEEEEETTS-BTTB--EEEEETTTEEEEEEEESSHHHHHHHHHHHHHHHHHHT-

Nearest PDB structures (foldseek):
  2prv-assembly1_B  TM=9.453E-01  e=2.606E-05  Bacillus subtilis
  5eo8-assembly1_A  TM=4.937E-01  e=6.543E+00  Aspergillus oryzae RIB40

Organism: NCBI:txid2565926